Protein AF-A0A380GWM8-F1 (afdb_monomer_lite)

Structure (mmCIF, N/CA/C/O backbone):
data_AF-A0A380GWM8-F1
#
_entry.id   AF-A0A380GWM8-F1
#
loop_
_atom_site.group_PDB
_atom_site.id
_atom_site.type_symbol
_atom_site.label_atom_id
_atom_site.label_alt_id
_atom_site.label_comp_id
_atom_site.label_asym_id
_atom_site.label_entity_id
_atom_site.label_seq_id
_atom_site.pdbx_PDB_ins_code
_atom_site.Cartn_x
_atom_site.Cartn_y
_atom_site.Cartn_z
_atom_site.occupancy
_atom_site.B_iso_or_equiv
_atom_site.auth_seq_id
_atom_site.auth_comp_id
_atom_site.auth_asym_id
_atom_site.auth_atom_id
_atom_site.pdbx_PDB_model_num
ATOM 1 N N . MET A 1 1 ? -27.392 -5.251 37.883 1.00 57.78 1 MET A N 1
ATOM 2 C CA . MET A 1 1 ? -27.252 -4.820 36.468 1.00 57.78 1 MET A CA 1
ATOM 3 C C . MET A 1 1 ? -27.048 -3.308 36.300 1.00 57.78 1 MET A C 1
ATOM 5 O O . MET A 1 1 ? -26.222 -2.917 35.487 1.00 57.78 1 MET A O 1
ATOM 9 N N . ASN A 1 2 ? -27.728 -2.451 37.076 1.00 65.81 2 ASN A N 1
ATOM 10 C CA . ASN A 1 2 ? -27.573 -0.987 36.971 1.00 65.81 2 ASN A CA 1
ATOM 11 C C . ASN A 1 2 ? -26.215 -0.451 37.460 1.00 65.81 2 ASN A C 1
ATOM 13 O O . ASN A 1 2 ? -25.678 0.470 36.855 1.00 65.81 2 ASN A O 1
ATOM 17 N N . VAL A 1 3 ? -25.624 -1.064 38.490 1.00 68.31 3 VAL A N 1
ATOM 18 C CA . VAL A 1 3 ? -24.302 -0.670 39.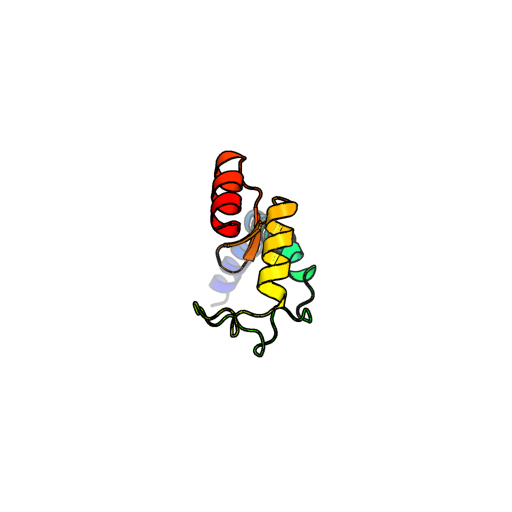020 1.00 68.31 3 VAL A CA 1
ATOM 19 C C . VAL A 1 3 ? -23.190 -0.936 38.000 1.00 68.31 3 VAL A C 1
ATOM 21 O O . VAL A 1 3 ? -22.391 -0.052 37.716 1.00 68.31 3 VAL A O 1
ATOM 24 N N . LEU A 1 4 ? -23.218 -2.107 37.352 1.00 69.50 4 LEU A N 1
ATOM 25 C CA . LEU A 1 4 ? -22.259 -2.473 36.304 1.00 69.50 4 LEU A CA 1
ATOM 26 C C . LEU A 1 4 ? -22.296 -1.485 35.124 1.00 69.50 4 LEU A C 1
ATOM 28 O O . LEU A 1 4 ? -21.257 -1.089 34.610 1.00 69.50 4 LEU A O 1
ATOM 32 N N . LYS A 1 5 ? -23.497 -1.034 34.729 1.00 70.81 5 LYS A N 1
ATOM 33 C CA . LYS A 1 5 ? -23.675 -0.008 33.688 1.00 70.81 5 LYS A CA 1
ATOM 34 C C . LYS A 1 5 ? -23.110 1.352 34.105 1.00 70.81 5 LYS A C 1
ATOM 36 O O . LYS A 1 5 ? -22.602 2.066 33.249 1.00 70.81 5 LYS A O 1
ATOM 41 N N . PHE A 1 6 ? -23.203 1.719 35.383 1.00 72.19 6 PHE A N 1
ATOM 42 C CA . PHE A 1 6 ? -22.701 2.994 35.902 1.00 72.19 6 PHE A CA 1
ATOM 43 C C . PHE A 1 6 ? -21.166 3.030 35.962 1.00 72.19 6 PHE A C 1
ATOM 45 O O . PHE A 1 6 ? -20.555 4.008 35.534 1.00 72.19 6 PHE A O 1
ATOM 52 N N . GLU A 1 7 ? -20.555 1.934 36.414 1.00 70.31 7 GLU A N 1
ATOM 53 C CA . GLU A 1 7 ? -19.103 1.703 36.408 1.00 70.31 7 GLU A CA 1
ATOM 54 C C . GLU A 1 7 ? -18.534 1.736 34.977 1.00 70.31 7 GLU A C 1
ATOM 56 O O . GLU A 1 7 ? -17.599 2.485 34.691 1.00 70.31 7 GLU A O 1
ATOM 61 N N . LEU A 1 8 ? -19.171 1.027 34.035 1.00 69.88 8 LEU A N 1
ATOM 62 C CA . LEU A 1 8 ? -18.824 1.082 32.608 1.00 69.88 8 LEU A CA 1
ATOM 63 C C . LEU A 1 8 ? -18.951 2.500 32.042 1.00 69.88 8 LEU A C 1
ATOM 65 O O . LEU A 1 8 ? -18.055 2.965 31.341 1.00 69.88 8 LEU A O 1
ATOM 69 N N . LYS A 1 9 ? -20.023 3.227 32.387 1.00 68.62 9 LYS A N 1
ATOM 70 C CA . LYS A 1 9 ? -20.197 4.627 31.971 1.00 68.62 9 LYS A CA 1
ATOM 71 C C . LYS A 1 9 ? -19.058 5.512 32.471 1.00 68.62 9 LYS A C 1
ATOM 73 O O . LYS A 1 9 ? -18.587 6.351 31.713 1.00 68.62 9 LYS A O 1
ATOM 78 N N . LYS A 1 10 ? -18.597 5.320 33.712 1.00 69.62 10 LYS A N 1
ATOM 79 C CA . LYS A 1 10 ? -17.450 6.055 34.268 1.00 69.62 10 LYS A CA 1
ATOM 80 C C . LYS A 1 10 ? -16.157 5.772 33.507 1.00 69.62 10 LYS A C 1
ATOM 82 O O . LYS A 1 10 ? -15.396 6.706 33.281 1.00 69.62 10 LYS A O 1
ATOM 87 N N . GLY A 1 11 ? -15.926 4.529 33.083 1.00 66.06 11 GLY A N 1
ATOM 88 C CA . GLY A 1 11 ? -14.769 4.169 32.258 1.00 66.06 11 GLY A CA 1
ATOM 89 C C . GLY A 1 11 ? -14.805 4.820 30.871 1.00 66.06 11 GLY A C 1
ATOM 90 O O . GLY A 1 11 ? -13.828 5.439 30.451 1.00 66.06 11 GLY A O 1
ATOM 91 N N . VAL A 1 12 ? -15.958 4.758 30.201 1.00 64.94 12 VAL A N 1
ATOM 92 C CA . VAL A 1 12 ? -16.166 5.261 28.827 1.00 64.94 12 VAL A CA 1
ATOM 93 C C . VAL A 1 12 ? -16.298 6.796 28.766 1.00 64.94 12 VAL A C 1
ATOM 95 O O . VAL A 1 12 ? -16.046 7.401 27.735 1.00 64.94 12 VAL A O 1
ATOM 98 N N . LEU A 1 13 ? -16.652 7.469 29.865 1.00 67.50 13 LEU A N 1
ATOM 99 C CA . LEU A 1 13 ? -16.654 8.943 29.971 1.00 67.50 13 LEU A CA 1
ATOM 100 C C . LEU A 1 13 ? -15.438 9.482 30.733 1.00 67.50 13 LEU A C 1
ATOM 102 O O . LEU A 1 13 ? -15.385 10.663 31.083 1.00 67.50 13 LEU A O 1
ATOM 106 N N . SER A 1 14 ? -14.460 8.625 31.022 1.00 78.06 14 SER A N 1
ATOM 107 C CA . SER A 1 14 ? -13.243 9.062 31.686 1.00 78.06 14 SER A CA 1
ATOM 108 C C . SER A 1 14 ? -12.459 10.005 30.766 1.00 78.06 14 SER A C 1
ATOM 110 O O . SER A 1 14 ? -12.365 9.799 29.554 1.00 78.06 14 SER A O 1
ATOM 112 N N . LYS A 1 15 ? -11.857 11.049 31.348 1.00 78.06 15 LYS A N 1
ATOM 113 C CA . LYS A 1 15 ? -10.951 11.964 30.634 1.00 78.06 15 LYS A CA 1
ATOM 114 C C . LYS A 1 15 ? -9.906 11.231 29.766 1.00 78.06 15 LYS A C 1
ATOM 116 O O . LYS A 1 15 ? -9.761 11.627 28.611 1.00 78.06 15 LYS A O 1
ATOM 121 N N . PRO A 1 16 ? -9.213 10.168 30.239 1.00 81.69 16 PRO A N 1
ATOM 122 C CA . PRO A 1 16 ? -8.253 9.451 29.398 1.00 81.69 16 PRO A CA 1
ATOM 123 C C . PRO A 1 16 ? -8.909 8.723 28.219 1.00 81.69 16 PRO A C 1
ATOM 125 O O . PRO A 1 16 ? -8.330 8.702 27.137 1.00 81.69 16 PRO A O 1
ATOM 128 N N . PHE A 1 17 ? -10.118 8.178 28.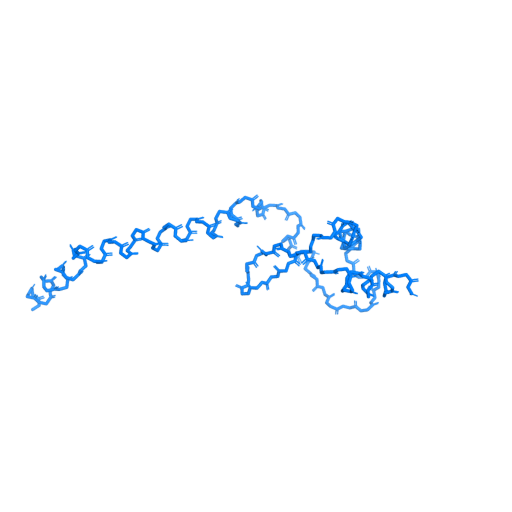383 1.00 83.06 17 PHE A N 1
ATOM 129 C CA . PHE A 1 17 ? -10.833 7.525 27.286 1.00 83.06 17 PHE A CA 1
ATOM 130 C C . PHE A 1 17 ? -11.243 8.523 26.197 1.00 83.06 17 PHE A C 1
ATOM 132 O O . PHE A 1 17 ? -11.064 8.250 25.015 1.00 83.06 17 PHE A O 1
ATOM 139 N N . ILE A 1 18 ? -11.712 9.713 26.583 1.00 84.19 18 ILE A N 1
ATOM 140 C CA . ILE A 1 18 ? -12.048 10.779 25.627 1.00 84.19 18 ILE A CA 1
ATOM 141 C C . ILE A 1 18 ? -10.802 11.205 24.835 1.00 84.19 18 ILE A C 1
ATOM 143 O O . ILE A 1 18 ? -10.863 11.312 23.611 1.00 84.19 18 ILE A O 1
ATOM 147 N N . ILE A 1 19 ? -9.659 11.386 25.509 1.00 87.75 19 ILE A N 1
ATOM 148 C CA . ILE A 1 19 ? -8.379 11.707 24.853 1.00 87.75 19 ILE A CA 1
ATOM 149 C C . ILE A 1 19 ? -7.972 10.591 23.883 1.00 87.75 19 ILE A C 1
ATOM 151 O O . ILE A 1 19 ? -7.599 10.872 22.745 1.00 87.75 19 ILE A O 1
ATOM 155 N N . TYR A 1 20 ? -8.091 9.329 24.299 1.00 87.69 20 TYR A N 1
ATOM 156 C CA . TYR A 1 20 ? -7.819 8.176 23.444 1.00 87.69 20 TYR A CA 1
ATOM 157 C C . TYR A 1 20 ? -8.719 8.157 22.200 1.00 87.69 20 TYR A C 1
ATOM 159 O O . TYR A 1 20 ? -8.214 8.007 21.090 1.00 87.69 20 TYR A O 1
ATOM 167 N N . CYS A 1 21 ? -10.028 8.384 22.347 1.00 88.25 21 CYS A N 1
ATOM 168 C CA . CYS A 1 21 ? -10.949 8.464 21.214 1.00 88.25 21 CYS A CA 1
ATOM 169 C C . CYS A 1 21 ? -10.571 9.583 20.238 1.00 88.25 21 CYS A C 1
ATOM 171 O O . CYS A 1 21 ? -10.559 9.350 19.031 1.00 88.25 21 CYS A O 1
ATOM 173 N N . ILE A 1 22 ? -10.214 10.772 20.737 1.00 91.12 22 ILE A N 1
ATOM 174 C CA . ILE A 1 22 ? -9.762 11.887 19.892 1.00 91.12 22 ILE A CA 1
ATOM 175 C C . ILE A 1 22 ? -8.496 11.499 19.119 1.00 91.12 22 ILE A C 1
ATOM 177 O O . ILE A 1 22 ? -8.419 11.737 17.913 1.00 91.12 22 ILE A O 1
ATOM 181 N N . LEU A 1 23 ? -7.523 10.862 19.779 1.00 89.62 23 LEU A N 1
ATOM 182 C CA . LEU A 1 23 ? -6.295 10.394 19.133 1.00 89.62 23 LEU A CA 1
ATOM 183 C C . LEU A 1 23 ? -6.578 9.348 18.052 1.00 89.62 23 LEU A C 1
ATOM 185 O O . LEU A 1 23 ? -6.029 9.450 16.958 1.00 89.62 23 LEU A O 1
ATOM 189 N N . VAL A 1 24 ? -7.458 8.381 18.322 1.00 88.69 24 VAL A N 1
ATOM 190 C CA . VAL A 1 24 ? -7.845 7.345 17.352 1.00 88.69 24 VAL A CA 1
ATOM 191 C C . VAL A 1 24 ? -8.551 7.955 16.144 1.00 88.69 24 VAL A C 1
ATOM 193 O O . VAL A 1 24 ? -8.201 7.625 15.015 1.00 88.69 24 VAL A O 1
ATOM 196 N N . VAL A 1 25 ? -9.499 8.874 16.354 1.00 88.38 25 VAL A N 1
ATOM 197 C CA . VAL A 1 25 ? -10.193 9.572 15.259 1.00 88.38 25 VAL A CA 1
ATOM 198 C C . VAL A 1 25 ? -9.210 10.402 14.435 1.00 88.38 25 VAL A C 1
ATOM 200 O O . VAL A 1 25 ? -9.243 10.347 13.210 1.00 88.38 25 VAL A O 1
ATOM 203 N N . THR A 1 26 ? -8.291 11.117 15.085 1.00 86.75 26 THR A N 1
ATOM 204 C CA . THR A 1 26 ? -7.265 11.922 14.402 1.00 86.75 26 THR A CA 1
ATOM 205 C C . THR A 1 26 ? -6.311 11.039 13.596 1.00 86.75 26 THR A C 1
ATOM 207 O O . THR A 1 26 ? -6.02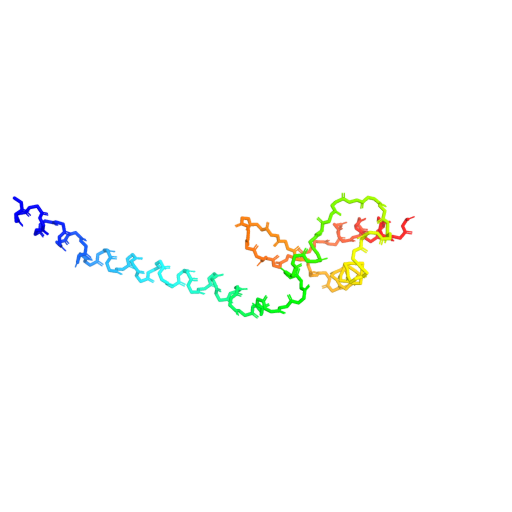5 11.328 12.437 1.00 86.75 26 THR A O 1
ATOM 210 N N . PHE A 1 27 ? -5.860 9.921 14.170 1.00 84.06 27 PHE A N 1
ATOM 211 C CA . PHE A 1 27 ? -5.030 8.936 13.480 1.00 84.06 27 PHE A CA 1
ATOM 212 C C . PHE A 1 27 ? -5.760 8.331 12.278 1.00 84.06 27 PHE A C 1
ATOM 214 O O . PHE A 1 27 ? -5.189 8.248 11.190 1.00 84.06 27 PHE A O 1
ATOM 221 N N . ALA A 1 28 ? -7.026 7.945 12.448 1.00 81.31 28 ALA A N 1
ATOM 222 C CA . ALA A 1 28 ? -7.852 7.430 11.367 1.00 81.31 28 ALA A CA 1
ATOM 223 C C . ALA A 1 28 ? -8.025 8.475 10.261 1.00 81.31 28 ALA A C 1
ATOM 225 O O . ALA A 1 28 ? -7.861 8.130 9.099 1.00 81.31 28 ALA A O 1
ATOM 226 N N . PHE A 1 29 ? -8.269 9.744 10.601 1.00 81.94 29 PHE A N 1
ATOM 227 C CA . PHE A 1 29 ? -8.388 10.822 9.621 1.00 81.94 29 PHE A CA 1
ATOM 228 C C . PHE A 1 29 ? -7.087 11.004 8.828 1.00 81.94 29 PHE A C 1
ATOM 230 O O . PHE A 1 29 ? -7.112 10.908 7.609 1.00 81.94 29 PHE A O 1
ATOM 237 N N . ILE A 1 30 ? -5.935 11.133 9.496 1.00 77.25 30 ILE A N 1
ATOM 238 C CA . ILE A 1 30 ? -4.627 11.299 8.832 1.00 77.25 30 ILE A CA 1
ATOM 239 C C . ILE A 1 30 ? -4.310 10.131 7.881 1.00 77.25 30 ILE A C 1
ATOM 241 O O . ILE A 1 30 ? -3.816 10.347 6.775 1.00 77.25 30 ILE A O 1
ATOM 245 N N . ASN A 1 31 ? -4.588 8.890 8.293 1.00 70.31 31 ASN A N 1
ATOM 246 C CA . ASN A 1 31 ? -4.241 7.703 7.504 1.00 70.31 31 ASN A CA 1
ATOM 247 C C . ASN A 1 31 ? -5.302 7.343 6.450 1.00 70.31 31 ASN A C 1
ATOM 249 O O . ASN A 1 31 ? -4.956 6.829 5.391 1.00 70.31 31 ASN A O 1
ATOM 253 N N . CYS A 1 32 ? -6.586 7.615 6.701 1.00 66.31 32 CYS A N 1
ATOM 254 C CA . CYS A 1 32 ? -7.669 7.318 5.757 1.00 66.31 32 CYS A CA 1
ATOM 255 C C . CYS A 1 32 ? -7.907 8.441 4.750 1.00 66.31 32 CYS A C 1
ATOM 257 O O . CYS A 1 32 ? -8.468 8.173 3.692 1.00 66.31 32 CYS A O 1
ATOM 259 N N . GLN A 1 33 ? -7.466 9.674 5.013 1.00 62.38 33 GLN A N 1
ATOM 260 C CA . GLN A 1 33 ? -7.507 10.750 4.019 1.00 62.38 33 GLN A CA 1
ATOM 261 C C . GLN A 1 33 ? -6.678 10.378 2.779 1.00 62.38 33 GLN A C 1
ATOM 263 O O . GLN A 1 33 ? -7.115 10.597 1.654 1.00 62.38 33 GLN A O 1
ATOM 268 N N . GLN A 1 34 ? -5.580 9.635 2.971 1.00 57.03 34 GLN A N 1
ATOM 269 C CA . GLN A 1 34 ? -4.818 9.023 1.877 1.00 57.03 34 GLN A CA 1
ATOM 270 C C . GLN A 1 34 ? -5.611 7.999 1.050 1.00 57.03 34 GLN A C 1
ATOM 272 O O . GLN A 1 34 ? -5.181 7.682 -0.050 1.00 57.03 34 GLN A O 1
ATOM 277 N N . ILE A 1 35 ? -6.728 7.460 1.552 1.00 55.75 35 ILE A N 1
ATOM 278 C CA . ILE A 1 35 ? -7.628 6.565 0.807 1.00 55.75 35 ILE A CA 1
ATOM 279 C C . ILE A 1 35 ? -8.800 7.348 0.209 1.00 55.75 35 ILE A C 1
ATOM 281 O O . ILE A 1 35 ? -9.183 7.070 -0.923 1.00 55.75 35 ILE A O 1
ATOM 285 N N . LEU A 1 36 ? -9.357 8.324 0.937 1.00 55.88 36 LEU A N 1
ATOM 286 C CA . LEU A 1 36 ? -10.479 9.141 0.461 1.00 55.88 36 LEU A CA 1
ATOM 287 C C . LEU A 1 36 ? -10.112 9.990 -0.763 1.00 55.88 36 LEU A C 1
ATOM 289 O O . LEU A 1 36 ? -10.945 10.159 -1.649 1.00 55.88 36 LEU A O 1
ATOM 293 N N . ASP A 1 37 ? -8.871 10.480 -0.830 1.00 56.47 37 ASP A N 1
ATOM 294 C CA . ASP A 1 37 ? -8.379 11.264 -1.969 1.00 56.47 37 ASP A CA 1
ATOM 295 C C . ASP A 1 37 ? -8.116 10.402 -3.221 1.00 56.47 37 ASP A C 1
ATOM 297 O O . ASP A 1 37 ? -7.892 10.940 -4.309 1.00 56.47 37 ASP A O 1
ATOM 301 N N . TYR A 1 38 ? -8.165 9.066 -3.112 1.00 53.88 38 TYR A N 1
ATOM 302 C CA . TYR A 1 38 ? -8.159 8.191 -4.282 1.00 53.88 38 TYR A CA 1
ATOM 303 C C . TYR A 1 38 ? -9.598 7.912 -4.713 1.00 53.88 38 TYR A C 1
ATOM 305 O O . TYR A 1 38 ? -10.331 7.225 -4.000 1.00 53.88 38 TYR A O 1
ATOM 313 N N . PRO A 1 39 ? -10.024 8.371 -5.902 1.00 52.84 39 PRO A N 1
ATOM 314 C CA . PRO A 1 39 ? -11.348 8.039 -6.395 1.00 52.84 39 PRO A CA 1
ATOM 315 C C . PRO A 1 39 ? -11.480 6.513 -6.504 1.00 52.84 39 PRO A C 1
ATOM 317 O O . PRO A 1 39 ? -10.783 5.871 -7.296 1.00 52.84 39 PRO A O 1
ATOM 320 N N . LEU A 1 40 ? -12.400 5.927 -5.726 1.00 51.94 40 LEU A N 1
ATOM 321 C CA . LEU A 1 40 ? -12.777 4.508 -5.837 1.00 51.94 40 LEU A CA 1
ATOM 322 C C . LEU A 1 40 ? -13.335 4.166 -7.229 1.00 51.94 40 LEU A C 1
ATOM 324 O O . LEU A 1 40 ? -13.334 3.009 -7.632 1.00 51.94 40 LEU A O 1
ATOM 328 N N . SER A 1 41 ? -13.776 5.178 -7.980 1.00 49.78 41 SER A N 1
ATOM 329 C CA . SER A 1 41 ? -14.168 5.081 -9.387 1.00 49.78 41 SER A CA 1
ATOM 330 C C . SER A 1 41 ? -12.985 5.052 -10.361 1.00 49.78 41 SER A C 1
ATOM 332 O O . SER A 1 41 ? -13.197 4.953 -11.570 1.00 49.78 41 SER A O 1
ATOM 334 N N . SER A 1 42 ? -11.740 5.141 -9.880 1.00 49.22 42 SER A N 1
ATOM 335 C CA . SER A 1 42 ? -10.574 5.005 -10.748 1.00 49.22 42 SER A CA 1
ATOM 336 C C . SER A 1 42 ? -10.566 3.621 -11.397 1.00 49.22 42 SER A C 1
ATOM 338 O O . SER A 1 42 ? -10.739 2.593 -10.741 1.00 49.22 42 SER A O 1
ATOM 340 N N . ASN A 1 43 ? -10.312 3.591 -12.708 1.00 52.19 43 ASN A N 1
ATOM 341 C CA . ASN A 1 43 ? -10.227 2.370 -13.525 1.00 52.19 43 ASN A CA 1
ATOM 342 C C . ASN A 1 43 ? -9.205 1.329 -13.017 1.00 52.19 43 ASN A C 1
ATOM 344 O O . ASN A 1 43 ? -9.098 0.247 -13.590 1.00 52.19 43 ASN A O 1
ATOM 348 N N . VAL A 1 44 ? -8.446 1.650 -11.967 1.00 50.47 44 VAL A N 1
ATOM 349 C CA . VAL A 1 44 ? -7.446 0.794 -11.324 1.00 50.47 44 VAL A CA 1
ATOM 350 C C . VAL A 1 44 ? -8.096 -0.319 -10.493 1.00 50.47 44 VAL A C 1
ATOM 352 O O . VAL A 1 44 ? -7.560 -1.420 -10.459 1.00 50.47 44 VAL A O 1
ATOM 355 N N . TYR A 1 45 ? -9.256 -0.073 -9.868 1.00 45.09 45 TYR A N 1
ATOM 356 C CA . TYR A 1 45 ? -9.906 -1.034 -8.957 1.00 45.09 45 TYR A CA 1
ATOM 357 C C . TYR A 1 45 ? -11.097 -1.786 -9.574 1.00 45.09 45 TYR A C 1
ATOM 359 O O . TYR A 1 45 ? -11.793 -2.526 -8.878 1.00 45.09 45 TYR A O 1
ATOM 367 N N . GLN A 1 46 ? -11.357 -1.624 -10.876 1.00 50.84 46 GLN A N 1
ATOM 368 C CA . GLN A 1 46 ? -12.426 -2.372 -11.540 1.00 50.84 46 GLN A CA 1
ATOM 369 C C . GLN A 1 46 ? -12.047 -3.863 -11.656 1.00 50.84 46 GLN A C 1
ATOM 371 O O . GLN A 1 46 ? -10.961 -4.165 -12.151 1.00 50.84 46 GLN A O 1
ATOM 376 N N . PRO A 1 47 ? -12.937 -4.812 -11.295 1.00 52.31 47 PRO A N 1
ATOM 377 C CA . PRO A 1 47 ? -12.646 -6.252 -11.328 1.00 52.31 47 PRO A CA 1
ATOM 378 C C . PRO A 1 47 ? -12.198 -6.771 -12.702 1.00 52.31 47 PRO A C 1
ATOM 380 O O . PRO A 1 47 ? -11.453 -7.740 -12.783 1.00 52.31 47 PRO A O 1
ATOM 383 N N . LYS A 1 48 ? -12.607 -6.102 -13.791 1.00 50.03 48 LYS A N 1
ATOM 384 C CA . LYS A 1 48 ? -12.173 -6.414 -15.165 1.00 50.03 48 LYS A CA 1
ATOM 385 C C . LYS A 1 48 ? -10.671 -6.203 -15.413 1.00 50.03 48 LYS A C 1
ATOM 387 O O . LYS A 1 48 ? -10.158 -6.730 -16.391 1.00 50.03 48 LYS A O 1
ATOM 392 N N . ASN A 1 49 ? -9.992 -5.462 -14.538 1.00 45.25 49 ASN A N 1
ATOM 393 C CA . ASN A 1 49 ? -8.587 -5.067 -14.645 1.00 45.25 49 ASN A CA 1
ATOM 394 C C . ASN A 1 49 ? -7.719 -5.670 -13.523 1.00 45.25 49 ASN A C 1
ATOM 396 O O . ASN A 1 49 ? -6.592 -5.226 -13.300 1.00 45.25 49 ASN A O 1
ATOM 400 N N . MET A 1 50 ? -8.251 -6.644 -12.775 1.00 48.75 50 MET A N 1
ATOM 401 C CA . MET A 1 50 ? -7.549 -7.252 -11.651 1.00 48.75 50 MET A CA 1
ATOM 402 C C . MET A 1 50 ? -6.358 -8.076 -12.164 1.00 48.75 50 MET A C 1
ATOM 404 O O . MET A 1 50 ? -6.494 -8.911 -13.057 1.00 48.75 50 MET A O 1
ATOM 408 N N . ILE A 1 51 ? -5.177 -7.783 -11.619 1.00 50.62 51 ILE A N 1
ATOM 409 C CA . ILE A 1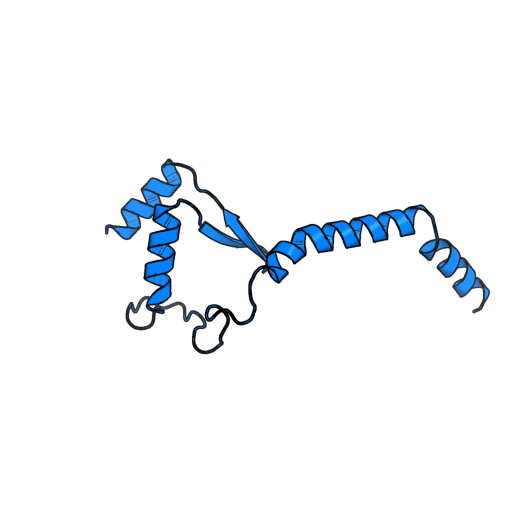 51 ? -3.880 -8.302 -12.057 1.00 50.62 51 ILE A CA 1
ATOM 410 C C . ILE A 1 51 ? -3.889 -9.829 -11.940 1.00 50.62 51 ILE A C 1
ATOM 412 O O . ILE A 1 51 ? -3.866 -10.377 -10.840 1.00 50.62 51 ILE A O 1
ATOM 416 N N . THR A 1 52 ? -3.904 -10.528 -13.070 1.00 49.16 52 THR A N 1
ATOM 417 C CA . THR A 1 52 ? -3.490 -11.931 -13.112 1.00 49.16 52 THR A CA 1
ATOM 418 C C . THR A 1 52 ? -1.965 -11.920 -13.122 1.00 49.16 52 THR A C 1
ATOM 420 O O . THR A 1 52 ? -1.365 -11.349 -14.029 1.00 49.16 52 THR A O 1
ATOM 423 N N . TYR A 1 53 ? -1.322 -12.479 -12.094 1.00 49.16 53 TYR A N 1
ATOM 424 C CA . TYR A 1 53 ? 0.127 -12.692 -12.114 1.00 49.16 53 TYR A CA 1
ATOM 425 C C . TYR A 1 53 ? 0.444 -13.650 -13.268 1.00 49.16 53 TYR A C 1
ATOM 427 O O . TYR A 1 53 ? 0.071 -14.820 -13.220 1.00 49.16 53 TYR A O 1
ATOM 435 N N . THR A 1 54 ? 1.048 -13.133 -14.333 1.00 55.16 54 THR A N 1
ATOM 436 C CA . THR A 1 54 ? 1.341 -13.871 -15.563 1.00 55.16 54 THR A CA 1
ATOM 437 C C . THR A 1 54 ? 2.574 -13.279 -16.229 1.00 55.16 54 THR A C 1
ATOM 439 O O . THR A 1 54 ? 2.756 -12.060 -16.237 1.00 55.16 54 THR A O 1
ATOM 442 N N . ASP A 1 55 ? 3.402 -14.145 -16.800 1.00 56.12 55 ASP A N 1
ATOM 443 C CA . ASP A 1 55 ? 4.576 -13.751 -17.582 1.00 56.12 55 ASP A CA 1
ATOM 444 C C . ASP A 1 55 ? 4.205 -13.386 -19.033 1.00 56.12 55 ASP A C 1
ATOM 446 O O . ASP A 1 55 ? 5.044 -12.923 -19.809 1.00 56.12 55 ASP A O 1
ATOM 450 N N . ASP A 1 56 ? 2.934 -13.561 -19.418 1.00 58.22 56 ASP A N 1
ATOM 451 C CA . ASP A 1 56 ? 2.439 -13.176 -20.736 1.00 58.22 56 ASP A CA 1
ATOM 452 C C . ASP A 1 56 ? 2.139 -11.669 -20.811 1.00 58.22 56 ASP A C 1
ATOM 454 O O . ASP A 1 56 ? 1.133 -11.162 -20.301 1.00 58.22 56 ASP A O 1
ATOM 458 N N . LYS A 1 57 ? 2.997 -10.948 -21.541 1.00 59.41 57 LYS A N 1
ATOM 459 C CA . LYS A 1 57 ? 2.877 -9.510 -21.834 1.00 59.41 57 LYS A CA 1
ATOM 460 C C . LYS A 1 57 ? 1.547 -9.094 -22.476 1.00 59.41 57 LYS A C 1
ATOM 462 O O . LYS A 1 57 ? 1.210 -7.914 -22.425 1.00 59.41 57 LYS A O 1
ATOM 467 N N . HIS A 1 58 ? 0.816 -10.016 -23.107 1.00 60.00 58 HIS A N 1
ATOM 468 C CA . HIS A 1 58 ? -0.490 -9.746 -23.716 1.00 60.00 58 HIS A CA 1
ATOM 469 C C . HIS A 1 58 ? -1.636 -9.753 -22.696 1.00 60.00 58 HIS A 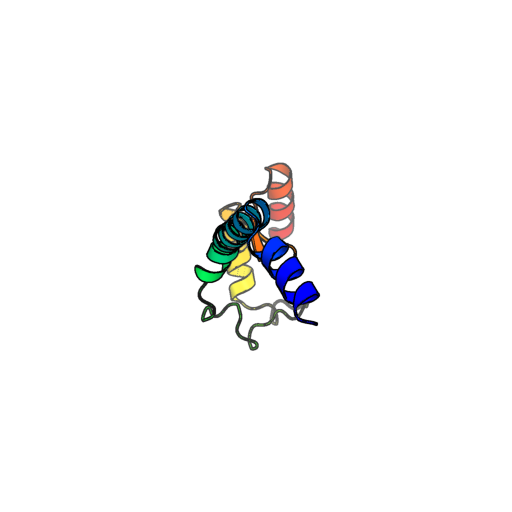C 1
ATOM 471 O O . HIS A 1 58 ? -2.691 -9.177 -22.966 1.00 60.00 58 HIS A O 1
ATOM 477 N N . VAL A 1 59 ? -1.414 -10.368 -21.532 1.00 57.25 59 VAL A N 1
ATOM 478 C CA . VAL A 1 59 ? -2.368 -10.454 -20.418 1.00 57.25 59 VAL A CA 1
ATOM 479 C C . VAL A 1 59 ? -2.090 -9.364 -19.375 1.00 57.25 59 VAL A C 1
ATOM 481 O O . VAL A 1 59 ? -3.008 -8.902 -18.696 1.00 57.25 59 VAL A O 1
ATOM 484 N N . ILE A 1 60 ? -0.847 -8.870 -19.297 1.00 61.38 60 ILE A N 1
ATOM 485 C CA . ILE A 1 60 ? -0.513 -7.678 -18.511 1.00 61.38 60 ILE A CA 1
ATOM 486 C C . ILE A 1 60 ? -1.324 -6.489 -19.040 1.00 61.38 60 ILE A C 1
ATOM 488 O O . ILE A 1 60 ? -1.271 -6.140 -20.222 1.00 61.38 60 ILE A O 1
ATOM 492 N N . MET A 1 61 ? -2.072 -5.835 -18.147 1.00 63.88 61 MET A N 1
ATOM 493 C CA . MET A 1 61 ? -2.844 -4.644 -18.488 1.00 63.88 61 MET A CA 1
ATOM 494 C C . MET A 1 61 ? -1.928 -3.621 -19.172 1.00 63.88 61 MET A C 1
ATOM 496 O O . MET A 1 61 ? -0.915 -3.223 -18.597 1.00 63.88 61 MET A O 1
ATOM 500 N N . ARG A 1 62 ? -2.285 -3.155 -20.379 1.00 62.31 62 ARG A N 1
ATOM 501 C CA . ARG A 1 62 ? -1.447 -2.211 -21.158 1.00 62.31 62 ARG A CA 1
ATOM 502 C C . ARG A 1 62 ? -1.001 -0.996 -20.339 1.00 62.31 62 ARG A C 1
ATOM 504 O O . ARG A 1 62 ? 0.114 -0.506 -20.498 1.00 62.31 62 ARG A O 1
ATOM 511 N N . ASN A 1 63 ? -1.856 -0.550 -19.421 1.00 63.91 63 ASN A N 1
ATOM 512 C CA . ASN A 1 63 ? -1.596 0.599 -18.561 1.00 63.91 63 ASN A CA 1
ATOM 513 C C . ASN A 1 63 ? -0.568 0.307 -17.459 1.00 63.91 63 ASN A C 1
ATOM 515 O O . ASN A 1 63 ? 0.091 1.236 -17.011 1.00 63.91 63 ASN A O 1
ATOM 519 N N . ALA A 1 64 ? -0.399 -0.949 -17.035 1.00 70.69 64 ALA A N 1
ATOM 520 C CA . ALA A 1 64 ? 0.534 -1.317 -15.971 1.00 70.69 64 ALA A CA 1
ATOM 521 C C . ALA A 1 64 ? 1.991 -1.083 -16.391 1.00 70.69 64 ALA A C 1
ATOM 523 O O . ALA A 1 64 ? 2.780 -0.558 -15.611 1.00 70.69 64 ALA A O 1
ATOM 524 N N . ILE A 1 65 ? 2.336 -1.387 -17.647 1.00 74.69 65 ILE A N 1
ATOM 525 C CA . ILE A 1 65 ? 3.680 -1.131 -18.188 1.00 74.69 65 ILE A CA 1
ATOM 526 C C . ILE A 1 65 ? 3.941 0.379 -18.282 1.00 74.69 65 ILE A C 1
ATOM 528 O O . ILE A 1 65 ? 5.014 0.848 -17.903 1.00 74.69 65 ILE A O 1
ATOM 532 N N . HIS A 1 66 ? 2.953 1.153 -18.747 1.00 74.94 66 HIS A N 1
ATOM 533 C CA . HIS A 1 66 ? 3.056 2.613 -18.802 1.00 74.94 66 HIS A CA 1
ATOM 534 C C . HIS A 1 66 ? 3.234 3.220 -17.403 1.00 74.94 66 HIS A C 1
ATOM 536 O O . HIS A 1 66 ? 4.158 3.999 -17.184 1.00 74.94 66 HIS A O 1
ATOM 542 N N . GLN A 1 67 ? 2.399 2.811 -16.445 1.00 76.00 67 GLN A N 1
ATOM 543 C CA . GLN A 1 67 ? 2.472 3.259 -15.053 1.00 76.00 67 GLN A CA 1
ATOM 544 C C . GLN A 1 67 ? 3.817 2.900 -14.421 1.00 76.00 67 GLN A C 1
ATOM 546 O O . GLN A 1 67 ? 4.452 3.762 -13.825 1.00 76.00 67 GLN A O 1
ATOM 551 N N . LEU A 1 68 ? 4.312 1.675 -14.619 1.00 78.50 68 LEU A N 1
ATOM 552 C CA . LEU A 1 68 ? 5.622 1.264 -14.116 1.00 78.50 68 LEU A CA 1
ATOM 553 C C . LEU A 1 68 ? 6.752 2.130 -14.691 1.00 78.50 68 LEU A C 1
ATOM 555 O O . LEU A 1 68 ? 7.655 2.539 -13.961 1.00 78.50 68 LEU A O 1
ATOM 559 N N . LYS A 1 69 ? 6.697 2.453 -15.990 1.00 81.12 69 LYS A N 1
ATOM 560 C CA . LYS A 1 69 ? 7.680 3.332 -16.637 1.00 81.12 69 LYS A CA 1
ATOM 561 C C . LYS A 1 69 ? 7.664 4.737 -16.029 1.00 81.12 69 LYS A C 1
ATOM 563 O O . LYS A 1 69 ? 8.730 5.306 -15.789 1.00 81.12 69 LYS A O 1
ATOM 568 N N . GLU A 1 70 ? 6.482 5.278 -15.743 1.00 81.94 70 GLU A N 1
ATOM 569 C CA . GLU A 1 70 ? 6.335 6.571 -15.071 1.00 81.94 70 GLU A CA 1
ATOM 570 C C . GLU A 1 70 ? 6.830 6.538 -13.621 1.00 81.94 70 GLU A C 1
ATOM 572 O O . GLU A 1 70 ? 7.547 7.451 -13.211 1.00 81.94 70 GLU A O 1
ATOM 577 N N . GLU A 1 71 ? 6.513 5.493 -12.853 1.00 83.38 71 GLU A N 1
ATOM 578 C CA . GLU A 1 71 ? 6.970 5.339 -11.464 1.00 83.38 71 GLU A CA 1
ATOM 579 C C . GLU A 1 71 ? 8.502 5.277 -11.379 1.00 83.38 71 GLU A C 1
ATOM 581 O O . GLU A 1 71 ? 9.113 5.924 -10.524 1.00 83.38 71 GLU A O 1
ATOM 586 N N . VAL A 1 72 ? 9.142 4.576 -12.321 1.00 86.00 72 VAL A N 1
ATOM 587 C CA . VAL A 1 72 ? 10.607 4.485 -12.428 1.00 86.00 72 VAL A CA 1
ATOM 588 C C . VAL A 1 72 ? 11.233 5.806 -12.868 1.00 86.00 72 VAL A C 1
ATOM 590 O O . VAL A 1 72 ? 12.305 6.167 -12.374 1.00 86.00 72 VAL A O 1
ATOM 593 N N . HIS A 1 73 ? 10.589 6.541 -13.780 1.00 85.56 73 HIS A N 1
ATOM 594 C CA . HIS A 1 73 ? 11.073 7.848 -14.226 1.00 85.56 73 HIS A CA 1
ATOM 595 C C . HIS A 1 73 ? 11.051 8.875 -13.087 1.00 85.56 73 HIS A C 1
ATOM 597 O O . HIS A 1 73 ? 12.050 9.552 -12.850 1.00 85.56 73 HIS A O 1
ATOM 603 N N . HIS A 1 74 ? 9.951 8.926 -12.332 1.00 85.31 74 HIS A N 1
ATOM 604 C CA . HIS A 1 74 ? 9.757 9.875 -11.233 1.00 85.31 74 HIS A CA 1
ATOM 605 C C . HIS A 1 74 ? 10.320 9.391 -9.884 1.00 85.31 74 HIS A C 1
ATOM 607 O O . HIS A 1 74 ? 10.272 10.132 -8.901 1.00 85.31 74 HIS A O 1
ATOM 613 N N . ASN A 1 75 ? 10.852 8.162 -9.817 1.00 86.00 75 ASN A N 1
ATOM 614 C CA . ASN A 1 75 ? 11.292 7.497 -8.584 1.00 86.00 75 ASN A CA 1
ATOM 615 C C . ASN A 1 75 ? 10.222 7.548 -7.474 1.00 86.00 75 ASN A C 1
ATOM 617 O O . ASN A 1 75 ? 10.522 7.811 -6.306 1.00 86.00 75 ASN A O 1
ATOM 621 N N . ASN A 1 76 ? 8.962 7.343 -7.852 1.00 82.81 76 ASN A N 1
ATOM 622 C CA . ASN A 1 76 ? 7.832 7.358 -6.934 1.00 82.81 76 ASN A CA 1
ATOM 623 C C . ASN A 1 76 ? 7.020 6.080 -7.114 1.00 82.81 76 ASN A C 1
ATOM 625 O O . ASN A 1 76 ? 6.189 5.991 -8.011 1.00 82.81 76 ASN A O 1
ATOM 629 N N . PHE A 1 77 ? 7.294 5.094 -6.267 1.00 82.62 77 PHE A N 1
ATOM 630 C CA . PHE A 1 77 ? 6.724 3.759 -6.375 1.00 82.62 77 PHE A CA 1
ATOM 631 C C . PHE A 1 77 ? 5.535 3.607 -5.443 1.00 82.62 77 PHE A C 1
ATOM 633 O O . PHE A 1 77 ? 5.599 3.966 -4.262 1.00 82.62 77 PHE A O 1
ATOM 640 N N . LYS A 1 78 ? 4.459 3.025 -5.959 1.00 76.81 78 LYS A N 1
ATOM 641 C CA . LYS A 1 78 ? 3.275 2.689 -5.173 1.00 76.81 78 LYS A CA 1
ATOM 642 C C . LYS A 1 78 ? 3.450 1.313 -4.542 1.00 76.81 78 LYS A C 1
ATOM 644 O O . LYS A 1 78 ? 3.719 0.327 -5.216 1.00 76.81 78 LYS A O 1
ATOM 649 N N . THR A 1 79 ? 3.301 1.240 -3.226 1.00 75.94 79 THR A N 1
ATOM 650 C CA . THR A 1 79 ? 3.394 -0.010 -2.461 1.00 75.94 79 THR A CA 1
ATOM 651 C C . THR A 1 79 ? 2.146 -0.189 -1.612 1.00 75.94 79 THR A C 1
ATOM 653 O O . THR A 1 79 ? 1.603 0.797 -1.126 1.00 75.94 79 THR A O 1
ATOM 656 N N . TYR A 1 80 ? 1.694 -1.425 -1.412 1.00 68.56 80 TYR A N 1
ATOM 657 C CA . TYR A 1 80 ? 0.506 -1.716 -0.608 1.00 68.56 80 TYR A CA 1
ATOM 658 C C . TYR A 1 80 ? 0.920 -2.439 0.675 1.00 68.56 80 TYR A C 1
ATOM 660 O O . TYR A 1 80 ? 1.012 -3.664 0.707 1.00 68.56 80 TYR A O 1
ATOM 668 N N . GLN A 1 81 ? 1.232 -1.687 1.734 1.00 60.41 81 GLN A N 1
ATOM 669 C CA . GLN A 1 81 ? 1.520 -2.272 3.048 1.00 60.41 81 GLN A CA 1
ATOM 670 C C . GLN A 1 81 ? 0.205 -2.408 3.817 1.00 60.41 81 GLN A C 1
ATOM 672 O O . GLN A 1 81 ? -0.480 -1.414 4.035 1.00 60.41 81 GLN A O 1
ATOM 677 N N . LEU A 1 82 ? -0.153 -3.635 4.218 1.00 64.62 82 LEU A N 1
ATOM 678 C CA . LEU A 1 82 ? -1.389 -3.928 4.965 1.00 64.62 82 LEU A CA 1
ATOM 679 C C . LEU A 1 82 ? -2.674 -3.433 4.265 1.00 64.62 82 LEU A C 1
ATOM 681 O O . LEU A 1 82 ? -3.629 -3.041 4.924 1.00 64.62 82 LEU A O 1
ATOM 685 N N . GLY A 1 83 ? -2.691 -3.419 2.928 1.00 61.28 83 GLY A N 1
ATOM 686 C CA . GLY A 1 83 ? -3.839 -2.948 2.141 1.00 61.28 83 GLY A CA 1
ATOM 687 C C . GLY A 1 83 ? -3.933 -1.427 1.965 1.00 61.28 83 GLY A C 1
ATOM 688 O O . GLY A 1 83 ? -4.814 -0.968 1.245 1.00 61.28 83 GLY A O 1
ATOM 689 N N . PHE A 1 84 ? -3.016 -0.643 2.542 1.00 59.41 84 PHE A N 1
ATOM 690 C CA . PHE A 1 84 ? -2.956 0.808 2.352 1.00 59.41 84 PHE A CA 1
ATOM 691 C C . PHE A 1 84 ? -1.932 1.178 1.282 1.00 59.41 84 PHE A C 1
ATOM 693 O O . PHE A 1 84 ? -0.794 0.696 1.295 1.00 59.41 84 PHE A O 1
ATOM 700 N N . LEU A 1 85 ? -2.331 2.066 0.370 1.00 71.38 85 LEU A N 1
ATOM 701 C CA . LEU A 1 85 ? -1.447 2.601 -0.654 1.00 71.38 85 LEU A CA 1
ATOM 702 C C . LEU A 1 85 ? -0.443 3.578 -0.031 1.00 71.38 85 LEU A C 1
ATOM 704 O O . LEU A 1 85 ? -0.808 4.614 0.515 1.00 71.38 85 LEU A O 1
ATOM 708 N N . LYS A 1 86 ? 0.841 3.269 -0.176 1.00 74.31 86 LYS A N 1
ATOM 709 C CA . LYS A 1 86 ? 1.962 4.066 0.314 1.00 74.31 86 LYS A CA 1
ATOM 710 C C . LYS A 1 86 ? 2.930 4.370 -0.816 1.00 74.31 86 LYS A C 1
ATOM 712 O O . LYS A 1 86 ? 3.417 3.458 -1.485 1.00 74.31 86 LYS A O 1
ATOM 717 N N . GLN A 1 87 ? 3.255 5.647 -0.979 1.00 78.25 87 GLN A N 1
ATOM 718 C CA . GLN A 1 87 ? 4.290 6.099 -1.905 1.00 78.25 87 GLN A CA 1
ATOM 719 C C . GLN A 1 87 ? 5.680 5.934 -1.282 1.00 78.25 87 GLN A C 1
ATOM 721 O O . GLN A 1 87 ? 5.921 6.342 -0.142 1.00 78.25 87 GLN A O 1
ATOM 726 N N . LYS A 1 88 ? 6.604 5.321 -2.024 1.00 82.62 88 LYS A N 1
ATOM 727 C CA . LYS A 1 88 ? 7.981 5.068 -1.601 1.00 82.62 88 LYS A CA 1
ATOM 728 C C . LYS A 1 88 ? 8.956 5.561 -2.663 1.00 82.62 88 LYS A C 1
ATOM 730 O O . LYS A 1 88 ? 8.853 5.208 -3.833 1.00 82.62 88 LYS A O 1
ATOM 735 N N . ARG A 1 89 ? 9.962 6.319 -2.225 1.00 87.19 89 ARG A N 1
ATOM 736 C CA . ARG A 1 89 ? 11.124 6.675 -3.047 1.00 87.19 89 ARG A CA 1
ATOM 737 C C . ARG A 1 89 ? 12.247 5.678 -2.799 1.00 87.19 89 ARG A C 1
ATOM 739 O O . ARG A 1 89 ? 12.506 5.315 -1.649 1.00 87.19 89 ARG A O 1
ATOM 746 N N . LEU A 1 90 ? 12.900 5.225 -3.862 1.00 87.56 90 LEU A N 1
ATOM 747 C CA . LEU A 1 90 ? 14.033 4.309 -3.763 1.00 87.56 90 LEU A CA 1
ATOM 748 C C . LEU A 1 90 ? 15.351 5.081 -3.725 1.00 87.56 90 LEU A C 1
ATOM 750 O O . LEU A 1 90 ? 15.445 6.207 -4.224 1.00 87.56 90 LEU A O 1
ATOM 754 N N . ASN A 1 91 ? 16.384 4.471 -3.138 1.00 90.19 91 ASN A N 1
ATOM 755 C CA . ASN A 1 91 ? 17.733 5.029 -3.216 1.00 90.19 91 ASN A CA 1
ATOM 756 C C . ASN A 1 91 ? 18.330 4.811 -4.621 1.00 90.19 91 ASN A C 1
ATOM 758 O O . ASN A 1 91 ? 17.850 3.981 -5.395 1.00 90.19 91 ASN A O 1
ATOM 762 N N . GLN A 1 92 ? 19.419 5.516 -4.935 1.00 87.81 92 GLN A N 1
ATOM 763 C CA . GLN A 1 92 ? 20.059 5.444 -6.253 1.00 87.81 92 GLN A CA 1
ATOM 764 C C . GLN A 1 92 ? 20.497 4.029 -6.666 1.00 87.81 92 GLN A C 1
ATOM 766 O O . GLN A 1 92 ? 20.248 3.634 -7.800 1.00 87.81 92 GLN A O 1
ATOM 771 N N . LYS A 1 93 ? 21.097 3.238 -5.766 1.00 90.38 93 LYS A N 1
ATOM 772 C CA . LYS A 1 93 ? 21.520 1.853 -6.051 1.00 90.38 93 LYS A CA 1
ATOM 773 C C . LYS A 1 93 ? 20.327 0.967 -6.421 1.00 90.38 93 LYS A C 1
ATOM 775 O O . LYS A 1 93 ? 20.397 0.225 -7.395 1.00 90.38 93 LYS A O 1
ATOM 780 N N . GLN A 1 94 ? 19.228 1.079 -5.676 1.00 86.81 94 GLN A N 1
ATOM 781 C CA . GLN A 1 94 ? 17.992 0.329 -5.935 1.00 86.81 94 GLN A CA 1
ATOM 782 C C . GLN A 1 94 ? 17.335 0.758 -7.251 1.00 86.81 94 GLN A C 1
ATOM 784 O O . GLN A 1 94 ? 16.894 -0.080 -8.033 1.00 86.81 94 GLN A O 1
ATOM 789 N N . LEU A 1 95 ? 17.315 2.064 -7.527 1.00 88.50 95 LEU A N 1
ATOM 790 C CA . LEU A 1 95 ? 16.759 2.601 -8.765 1.00 88.50 95 LEU A CA 1
ATOM 791 C C . LEU A 1 95 ? 17.552 2.134 -9.995 1.00 88.50 95 LEU A C 1
ATOM 793 O O . LEU A 1 95 ? 16.955 1.787 -11.010 1.00 88.50 95 LEU A O 1
ATOM 797 N N . ILE A 1 96 ? 18.886 2.098 -9.906 1.00 87.44 96 ILE A N 1
ATOM 798 C CA . ILE A 1 96 ? 19.757 1.603 -10.982 1.00 87.44 96 ILE A CA 1
ATOM 799 C C . ILE A 1 96 ? 19.484 0.122 -11.256 1.00 87.44 96 ILE A C 1
ATOM 801 O O . ILE A 1 96 ? 19.305 -0.245 -12.413 1.00 87.44 96 ILE A O 1
ATOM 805 N N . GLN A 1 97 ? 19.373 -0.712 -10.216 1.00 87.62 97 GLN A N 1
ATOM 806 C CA . GLN A 1 97 ? 19.052 -2.136 -10.377 1.00 87.62 97 GLN A CA 1
ATOM 807 C C . GLN A 1 97 ? 17.738 -2.349 -11.138 1.00 87.62 97 GLN A C 1
ATOM 809 O O . GLN A 1 97 ? 17.694 -3.141 -12.076 1.00 87.62 97 GLN A O 1
ATOM 814 N N . ILE A 1 98 ? 16.688 -1.601 -10.788 1.00 84.75 98 ILE A N 1
ATOM 815 C CA . ILE A 1 98 ? 15.386 -1.696 -11.463 1.00 84.75 98 ILE A CA 1
ATOM 816 C C . ILE A 1 98 ? 15.476 -1.218 -12.915 1.00 84.75 98 ILE A C 1
ATOM 818 O O . ILE A 1 98 ? 14.947 -1.873 -13.810 1.00 84.75 98 ILE A O 1
ATOM 822 N N . LYS A 1 99 ? 16.175 -0.107 -13.177 1.00 84.88 99 LYS A N 1
ATOM 823 C CA . LYS A 1 99 ? 16.381 0.387 -14.548 1.00 84.88 99 LYS A CA 1
ATOM 824 C C . LYS A 1 99 ? 17.127 -0.629 -15.413 1.00 84.88 99 LYS A C 1
ATOM 826 O O . LYS A 1 99 ? 16.740 -0.832 -16.557 1.00 84.88 99 LYS A O 1
ATOM 831 N N . CYS A 1 100 ? 18.148 -1.291 -14.869 1.00 84.56 100 CYS A N 1
ATOM 832 C CA . CYS A 1 100 ? 18.870 -2.351 -15.571 1.00 84.56 100 CYS A CA 1
ATOM 833 C C . CYS A 1 100 ? 17.979 -3.560 -15.885 1.00 84.56 100 CYS A C 1
ATOM 835 O O . CYS A 1 100 ? 18.123 -4.140 -16.954 1.00 84.56 100 CYS A O 1
ATOM 837 N N . LEU A 1 101 ? 17.058 -3.925 -14.987 1.00 80.38 101 LEU A N 1
ATOM 838 C CA . LEU A 1 101 ? 16.116 -5.026 -15.215 1.00 80.38 101 LEU A CA 1
ATOM 839 C C . LEU A 1 101 ? 15.073 -4.705 -16.293 1.00 80.38 101 LEU A C 1
ATOM 841 O O . LEU A 1 101 ? 14.671 -5.605 -17.013 1.00 80.38 101 LEU A O 1
ATOM 845 N N . LEU A 1 102 ? 14.652 -3.443 -16.418 1.00 73.19 102 LEU A N 1
ATOM 846 C CA . LEU A 1 102 ? 13.669 -3.012 -17.424 1.00 73.19 102 LEU A CA 1
ATOM 847 C C . LEU A 1 102 ? 14.248 -2.817 -18.829 1.00 73.19 102 LEU A C 1
ATOM 849 O O . LEU A 1 102 ? 13.493 -2.772 -19.796 1.00 7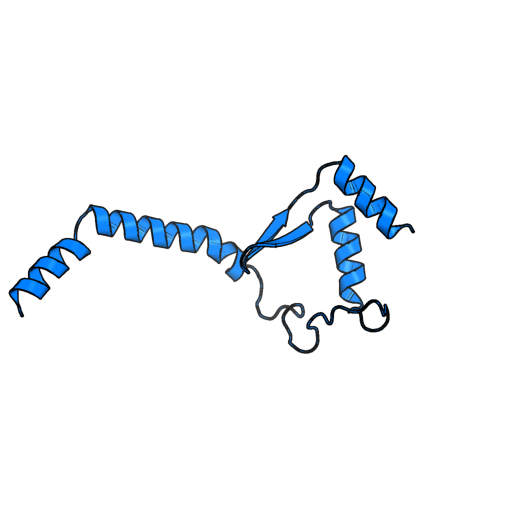3.19 102 LEU A O 1
ATOM 853 N N . LEU A 1 103 ? 15.564 -2.624 -18.936 1.00 67.81 103 LEU A N 1
ATOM 854 C CA . LEU A 1 103 ? 16.275 -2.459 -20.209 1.00 67.81 103 LEU A CA 1
ATOM 855 C C . LEU A 1 103 ? 16.779 -3.790 -20.789 1.00 67.81 103 LEU A C 1
ATOM 857 O O . LEU A 1 103 ? 17.380 -3.783 -21.863 1.00 67.81 103 LEU A O 1
ATOM 861 N N . LYS A 1 104 ? 16.581 -4.895 -20.066 1.00 57.53 104 LYS A N 1
ATOM 862 C CA . LYS A 1 104 ? 16.962 -6.248 -20.466 1.00 57.53 104 LYS A CA 1
ATOM 863 C C . LYS A 1 104 ? 15.767 -6.972 -21.073 1.00 57.53 104 LYS A C 1
ATOM 865 O O . LYS A 1 104 ? 16.001 -7.722 -22.043 1.00 57.53 104 LYS A O 1
#

Radius of gyration: 22.58 Å; chains: 1; bounding box: 49×26×63 Å

pLDDT: mean 70.89, std 13.49, range [45.09, 91.12]

Foldseek 3Di:
DVVVVVVVVCVCPPPVNVVVVVVVVVVCCVQCVLVVVDPPPPPCNPPVQPDDPDPDPVSHDPVVVVVVVVCLVVQWDWDQDVNGTDTDGDDPVVSVVVVVVVVD

Organism: NCBI:txid33028

Sequence (104 aa):
MNVLKFELKKGVLSKPFIIYCILVVTFAFINCQQILDYPLSSNVYQPKNMITYTDDKHVIMRNAIHQLKEEVHHNNFKTYQLGFLKQKRLNQKQLIQIKCLLLK

Secondary structure (DSSP, 8-state):
-HHHHHHHHHHHTSHHHHHHHHHHHHHHHHHHHHHHTS-TTSTTS-GGG-----S-TTTS-HHHHHHHHHHHHHT-EEEEETTEEEEEPPPHHHHHHHHHHHT-